Protein AF-A0A6F9AS51-F1 (afdb_monomer_lite)

Sequence (66 aa):
MDAELSSAQEEAHMPVYHPTPSQARLASQLTEEEQVRIAQRIGLIQHLPRGVYDGGRDGSEKKIRE

Structure (mmCIF, N/CA/C/O backbone):
data_AF-A0A6F9AS51-F1
#
_entry.id   AF-A0A6F9AS51-F1
#
loop_
_atom_site.group_PDB
_atom_site.id
_atom_site.type_symbol
_atom_site.label_atom_id
_atom_site.label_alt_id
_atom_site.label_comp_id
_atom_site.label_asym_id
_atom_site.label_entity_id
_atom_site.label_seq_id
_atom_site.pdbx_PDB_ins_code
_atom_site.Cartn_x
_atom_site.Cartn_y
_atom_site.Cartn_z
_atom_site.occupancy
_atom_site.B_iso_or_equiv
_atom_site.auth_seq_id
_atom_site.auth_comp_id
_atom_site.auth_asym_id
_atom_site.auth_atom_id
_atom_site.pdbx_PDB_model_num
ATOM 1 N N . MET A 1 1 ? -23.753 -27.310 23.630 1.00 49.22 1 MET A N 1
ATOM 2 C CA . MET A 1 1 ? -23.458 -25.891 23.927 1.00 49.22 1 MET A CA 1
ATOM 3 C C . MET A 1 1 ? -22.241 -25.559 23.080 1.00 49.22 1 MET A C 1
ATOM 5 O O . MET A 1 1 ? -21.136 -25.543 23.591 1.00 49.22 1 MET A O 1
ATOM 9 N N . ASP A 1 2 ? -22.438 -25.411 21.767 1.00 49.44 2 ASP A N 1
ATOM 10 C CA . ASP A 1 2 ? -21.361 -25.521 20.762 1.00 49.44 2 ASP A CA 1
ATOM 11 C C . ASP A 1 2 ? -21.384 -24.343 19.773 1.00 49.44 2 ASP A C 1
ATOM 13 O O . ASP A 1 2 ? -21.106 -24.500 18.591 1.00 49.44 2 ASP A O 1
ATOM 17 N N . ALA A 1 3 ? -21.778 -23.156 20.243 1.00 52.78 3 ALA A N 1
ATOM 18 C CA . ALA A 1 3 ? -21.915 -21.955 19.409 1.00 52.78 3 ALA A CA 1
ATOM 19 C C . ALA A 1 3 ? -20.860 -20.864 19.699 1.00 52.78 3 ALA A C 1
ATOM 21 O O . ALA A 1 3 ? -20.935 -19.781 19.135 1.00 52.78 3 ALA A O 1
ATOM 22 N N . GLU A 1 4 ? -19.866 -21.136 20.550 1.00 51.69 4 GLU A N 1
ATOM 23 C CA . GLU A 1 4 ? -18.902 -20.141 21.071 1.00 51.69 4 GLU A CA 1
ATOM 24 C C . GLU A 1 4 ? -17.497 -20.222 20.433 1.00 51.69 4 GLU A C 1
ATOM 26 O O . GLU A 1 4 ? -16.541 -19.670 20.962 1.00 51.69 4 GLU A O 1
ATOM 31 N N . LEU A 1 5 ? -17.336 -20.905 19.293 1.00 49.47 5 LEU A N 1
ATOM 32 C CA . LEU A 1 5 ? -16.042 -21.007 18.585 1.00 49.47 5 LEU A CA 1
ATOM 33 C C . LEU A 1 5 ? -16.041 -20.381 17.179 1.00 49.47 5 LEU A C 1
ATOM 35 O O . LEU A 1 5 ? -15.028 -20.434 16.486 1.00 49.47 5 LEU A O 1
ATOM 39 N N . SER A 1 6 ? -17.144 -19.756 16.750 1.00 50.25 6 SER A N 1
ATOM 40 C CA . SER A 1 6 ? -17.277 -19.242 15.376 1.00 50.25 6 SER A CA 1
ATOM 41 C C . SER A 1 6 ? -16.615 -17.880 15.133 1.00 50.25 6 SER A C 1
ATOM 43 O O . SER A 1 6 ? -16.370 -17.530 13.984 1.00 50.25 6 SER A O 1
ATOM 45 N N . SER A 1 7 ? -16.317 -17.096 16.170 1.00 53.69 7 SER A N 1
ATOM 46 C CA . SER A 1 7 ? -15.849 -15.709 16.015 1.00 53.69 7 SER A CA 1
ATOM 47 C C . SER A 1 7 ? -14.350 -15.582 15.711 1.00 53.69 7 SER A C 1
ATOM 49 O O . SER A 1 7 ? -13.942 -14.631 15.053 1.00 53.69 7 SER A O 1
ATOM 51 N N . ALA A 1 8 ? -13.524 -16.550 16.119 1.00 49.44 8 ALA A N 1
ATOM 52 C CA . ALA A 1 8 ? -12.068 -16.478 15.946 1.00 49.44 8 ALA A CA 1
ATOM 53 C C . ALA A 1 8 ? -11.583 -16.812 14.520 1.00 49.44 8 ALA A C 1
ATOM 55 O O . ALA A 1 8 ? -10.457 -16.477 14.159 1.00 49.44 8 ALA A O 1
ATOM 56 N N . GLN A 1 9 ? -12.400 -17.486 13.700 1.00 48.28 9 GLN A N 1
ATOM 57 C CA . GLN A 1 9 ? -12.010 -17.858 12.331 1.00 48.28 9 GLN A CA 1
ATOM 58 C C . GLN A 1 9 ? -12.362 -16.793 11.285 1.00 48.28 9 GLN A C 1
ATOM 60 O O . GLN A 1 9 ? -11.750 -16.763 10.220 1.00 48.28 9 GLN A O 1
ATOM 65 N N . GLU A 1 10 ? -13.304 -15.897 11.578 1.00 52.22 10 GLU A N 1
ATOM 66 C CA . GLU A 1 10 ? -13.710 -14.835 10.648 1.00 52.22 10 GLU A CA 1
ATOM 67 C C . GLU A 1 10 ? -12.680 -13.691 10.606 1.00 52.22 10 GLU A C 1
ATOM 69 O O . GLU A 1 10 ? -12.434 -13.092 9.558 1.00 52.22 10 GLU A O 1
ATOM 74 N N . GLU A 1 11 ? -11.974 -13.471 11.720 1.00 50.44 11 GLU A N 1
ATOM 75 C CA . GLU A 1 11 ? -10.868 -12.512 11.828 1.00 50.44 11 GLU A CA 1
ATOM 76 C C . GLU A 1 11 ? -9.650 -12.918 10.973 1.00 50.44 11 GLU A C 1
ATOM 78 O O . GLU A 1 11 ? -8.898 -12.063 10.509 1.00 50.44 11 GLU A O 1
ATOM 83 N N . ALA A 1 12 ? -9.497 -14.213 10.664 1.00 55.56 12 ALA A N 1
ATOM 84 C CA . ALA A 1 12 ? -8.425 -14.723 9.806 1.00 55.56 12 ALA A CA 1
ATOM 85 C C . ALA A 1 12 ? -8.639 -14.440 8.304 1.00 55.56 12 ALA A C 1
ATOM 87 O O . ALA A 1 12 ? -7.703 -14.586 7.515 1.00 55.56 12 ALA A O 1
ATOM 88 N N . HIS A 1 13 ? -9.847 -14.036 7.895 1.00 64.88 13 HIS A N 1
ATOM 89 C CA . HIS A 1 13 ? -10.182 -13.781 6.490 1.00 64.88 13 HIS A CA 1
ATOM 90 C C . HIS A 1 13 ? -10.198 -12.300 6.108 1.00 64.88 13 HIS A C 1
ATOM 92 O O . HIS A 1 13 ? -10.203 -11.989 4.913 1.00 64.88 13 HIS A O 1
ATOM 98 N N . MET A 1 14 ? -10.211 -11.377 7.075 1.00 78.56 14 MET A N 1
ATOM 99 C CA . MET A 1 14 ? -10.260 -9.959 6.738 1.00 78.56 14 MET A CA 1
ATOM 100 C C . MET A 1 14 ? -8.900 -9.466 6.229 1.00 78.56 14 MET A C 1
ATOM 102 O O . MET A 1 14 ? -7.888 -9.629 6.914 1.00 78.56 14 MET A O 1
ATOM 106 N N . PRO A 1 15 ? -8.853 -8.817 5.050 1.00 85.81 15 PRO A N 1
ATOM 107 C CA . PRO A 1 15 ? -7.620 -8.237 4.547 1.00 85.81 15 PRO A CA 1
ATOM 108 C C . PRO A 1 15 ? 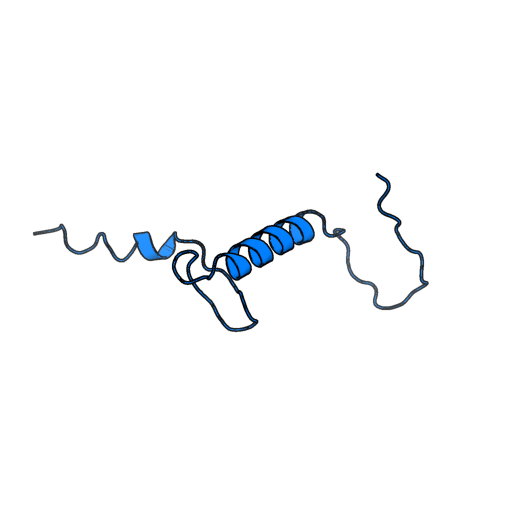-7.092 -7.177 5.515 1.00 85.81 15 PRO A C 1
ATOM 110 O O . PRO A 1 15 ? -7.769 -6.191 5.821 1.00 85.81 15 PRO A O 1
ATOM 113 N N . VAL A 1 16 ? -5.857 -7.372 5.965 1.00 90.88 16 VAL A N 1
ATOM 114 C CA . VAL A 1 16 ? -5.105 -6.369 6.712 1.00 90.88 16 VAL A CA 1
ATOM 115 C C . VAL A 1 16 ? -4.303 -5.527 5.723 1.00 90.88 16 VAL A C 1
ATOM 117 O O . VAL A 1 16 ? -3.666 -6.048 4.808 1.00 90.88 16 VAL A O 1
ATOM 120 N N . TYR A 1 17 ? -4.330 -4.211 5.906 1.00 93.75 17 TYR A N 1
ATOM 121 C CA . TYR A 1 17 ? -3.639 -3.244 5.064 1.00 93.75 17 TYR A CA 1
ATOM 122 C C . TYR A 1 17 ? -2.500 -2.55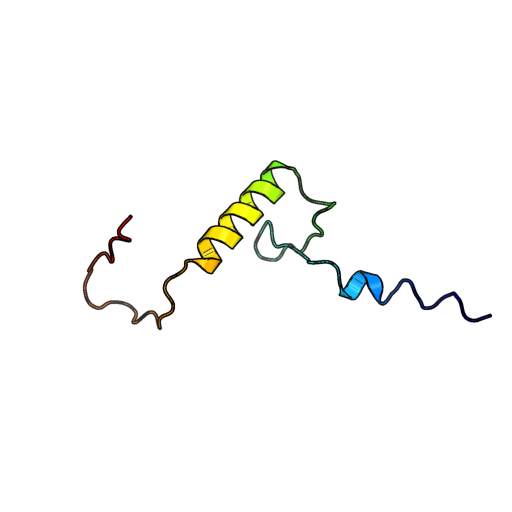8 5.814 1.00 93.75 17 TYR A C 1
ATOM 124 O O . TYR A 1 17 ? -2.515 -2.435 7.039 1.00 93.75 17 TYR A O 1
ATOM 132 N N . HIS A 1 18 ? -1.523 -2.063 5.052 1.00 93.12 18 HIS A N 1
ATOM 133 C CA . HIS A 1 18 ? -0.308 -1.442 5.578 1.00 93.12 18 HIS A CA 1
ATOM 134 C C . HIS A 1 18 ? -0.206 0.044 5.191 1.00 93.12 18 HIS A C 1
ATOM 136 O O . HIS A 1 18 ? 0.466 0.383 4.206 1.00 93.12 18 HIS A O 1
ATOM 142 N N . PRO A 1 19 ? -0.887 0.945 5.932 1.00 89.44 19 PRO A N 1
ATOM 143 C CA . PRO A 1 19 ? -0.832 2.386 5.683 1.00 89.44 19 PRO A CA 1
ATOM 144 C C . PRO A 1 19 ? 0.575 2.959 5.904 1.00 89.44 19 PRO A C 1
ATOM 146 O O . PRO A 1 19 ? 1.004 3.827 5.146 1.00 89.44 19 PRO A O 1
ATOM 149 N N . THR A 1 20 ? 1.319 2.427 6.877 1.00 88.94 20 THR A N 1
ATOM 150 C CA . THR A 1 20 ? 2.750 2.687 7.080 1.00 88.94 20 THR A CA 1
ATOM 151 C C . THR A 1 20 ? 3.510 1.363 7.193 1.00 88.94 20 THR A C 1
ATOM 153 O O . THR A 1 20 ? 2.908 0.338 7.537 1.00 88.94 20 THR A O 1
ATOM 156 N N . PRO A 1 21 ? 4.823 1.338 6.888 1.00 86.06 21 PRO A N 1
ATOM 157 C CA . PRO A 1 21 ? 5.648 0.174 7.187 1.00 86.06 21 PRO A CA 1
ATOM 158 C C . PRO A 1 21 ? 5.506 -0.170 8.672 1.00 86.06 21 PRO A C 1
ATOM 160 O O . PRO A 1 21 ? 5.531 0.722 9.515 1.00 86.06 21 PRO A O 1
ATOM 163 N N . SER A 1 22 ? 5.328 -1.451 8.981 1.00 87.69 22 SER A N 1
ATOM 164 C CA . SER A 1 22 ? 5.134 -1.968 10.346 1.00 87.69 22 SER A CA 1
ATOM 165 C C . SER A 1 22 ? 3.774 -1.701 11.001 1.00 87.69 22 SER A C 1
ATOM 167 O O . SER A 1 22 ? 3.532 -2.232 12.081 1.00 87.69 22 SER A O 1
ATOM 169 N N . GLN A 1 23 ? 2.860 -0.957 10.374 1.00 89.88 23 GLN A N 1
ATOM 170 C CA . GLN A 1 23 ? 1.496 -0.810 10.883 1.00 89.88 23 GLN A CA 1
ATOM 171 C C . GLN A 1 23 ? 0.541 -1.649 10.042 1.00 89.88 23 GLN A C 1
ATOM 173 O O . GLN A 1 23 ? 0.460 -1.477 8.829 1.00 89.88 23 GLN A O 1
ATOM 178 N N . ALA A 1 24 ? -0.178 -2.561 10.686 1.00 91.19 24 ALA A N 1
ATOM 179 C CA . ALA A 1 24 ? -1.180 -3.412 10.060 1.00 91.19 24 ALA A CA 1
ATOM 180 C C . ALA A 1 24 ? -2.558 -3.003 10.609 1.00 91.19 24 ALA A C 1
ATOM 182 O O . ALA A 1 24 ? -2.740 -2.969 11.826 1.00 91.19 24 ALA A O 1
ATOM 183 N N . ARG A 1 25 ? -3.492 -2.610 9.739 1.00 92.31 25 ARG A N 1
ATOM 184 C CA . ARG A 1 25 ? -4.842 -2.148 10.113 1.00 92.31 25 ARG A CA 1
ATOM 185 C C . ARG A 1 25 ? -5.904 -2.732 9.191 1.00 92.31 25 ARG A C 1
ATOM 187 O O . ARG A 1 25 ? -5.657 -2.912 8.000 1.00 92.31 25 ARG A O 1
ATOM 194 N N . LEU A 1 26 ? -7.095 -2.989 9.726 1.00 93.12 26 LEU A N 1
ATOM 195 C CA . LEU A 1 26 ? -8.263 -3.356 8.920 1.00 93.12 26 LEU A CA 1
ATOM 196 C C . LEU A 1 26 ? -8.776 -2.146 8.133 1.00 93.12 26 LEU A C 1
ATOM 198 O O . LEU A 1 26 ? -8.577 -1.005 8.549 1.00 93.12 26 LEU A O 1
ATOM 202 N N . ALA A 1 27 ? -9.498 -2.385 7.033 1.00 89.94 27 ALA A N 1
ATOM 203 C CA . ALA A 1 27 ? -10.080 -1.308 6.224 1.00 89.94 27 ALA A CA 1
ATOM 204 C C . ALA A 1 27 ? -10.968 -0.351 7.035 1.00 89.94 27 ALA A C 1
ATOM 206 O O . ALA A 1 27 ? -10.929 0.856 6.811 1.00 89.94 27 ALA A O 1
ATOM 207 N N . SER A 1 28 ? -11.724 -0.877 8.003 1.00 89.88 28 SER A N 1
ATOM 208 C CA . SER A 1 28 ? -12.611 -0.103 8.882 1.00 89.88 28 SER A CA 1
ATOM 209 C C . SER A 1 28 ? -11.880 0.885 9.797 1.00 89.88 28 SER A C 1
ATOM 211 O O . SER A 1 28 ? -12.506 1.791 10.336 1.00 89.88 28 SER A O 1
ATOM 213 N N . GLN A 1 29 ? -10.568 0.720 9.982 1.00 93.19 29 GLN A N 1
ATOM 214 C CA . GLN A 1 29 ? -9.729 1.539 10.865 1.00 93.19 29 GLN A CA 1
ATOM 215 C C . GLN A 1 29 ? -8.868 2.551 10.091 1.00 93.19 29 GLN A C 1
ATOM 217 O O . GLN A 1 29 ? -7.943 3.149 10.652 1.00 93.19 29 GLN A O 1
ATOM 222 N N . LEU A 1 30 ? -9.111 2.691 8.790 1.00 93.19 30 LEU A N 1
ATOM 223 C CA . LEU A 1 30 ? -8.408 3.613 7.908 1.00 93.19 30 LEU A CA 1
ATOM 224 C C . LEU A 1 30 ? -9.281 4.833 7.633 1.00 93.19 30 LEU A C 1
ATOM 226 O O . LEU A 1 30 ? -10.498 4.704 7.495 1.00 93.19 30 LEU A O 1
ATOM 230 N N . THR A 1 31 ? -8.660 6.004 7.500 1.00 95.50 31 THR A N 1
ATOM 231 C CA . THR A 1 31 ? -9.366 7.170 6.949 1.00 95.50 31 THR A CA 1
ATOM 232 C C . THR A 1 31 ? -9.648 6.966 5.460 1.00 95.50 31 THR A C 1
ATOM 234 O O . THR A 1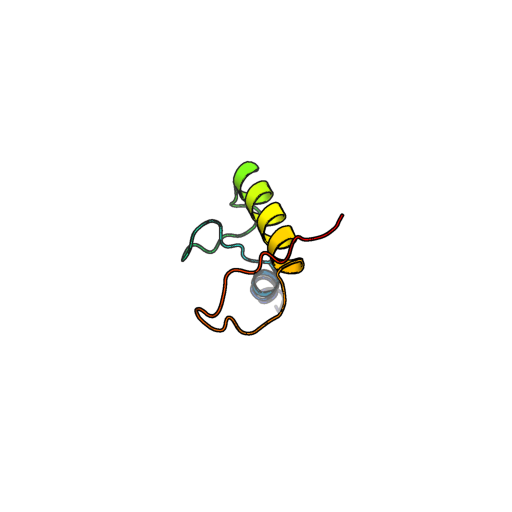 31 ? -9.008 6.139 4.801 1.00 95.50 31 THR A O 1
ATOM 237 N N . GLU A 1 32 ? -10.579 7.737 4.901 1.00 94.94 32 GLU A N 1
ATOM 238 C CA . GLU A 1 32 ? -10.890 7.688 3.468 1.00 94.94 32 GLU A CA 1
ATOM 239 C C . GLU A 1 32 ? -9.632 7.925 2.617 1.00 94.94 32 GLU A C 1
ATOM 241 O O . GLU A 1 32 ? -9.338 7.175 1.685 1.00 94.94 32 GLU A O 1
ATOM 246 N N . GLU A 1 33 ? -8.805 8.896 2.999 1.00 95.88 33 GLU A N 1
ATOM 247 C CA . GLU A 1 33 ? -7.568 9.207 2.287 1.00 95.88 33 GLU A CA 1
ATOM 248 C C . GLU A 1 33 ? -6.557 8.056 2.364 1.00 95.88 33 GLU A C 1
ATOM 250 O O . GLU A 1 33 ? -5.805 7.821 1.415 1.00 95.88 33 GLU A O 1
ATOM 255 N N . GLU A 1 34 ? -6.507 7.333 3.486 1.00 95.00 34 GLU A N 1
ATOM 256 C CA . GLU A 1 34 ? -5.667 6.141 3.627 1.00 95.00 34 GLU A CA 1
ATOM 257 C C . GLU A 1 34 ? -6.137 5.010 2.710 1.00 95.00 34 GLU A C 1
ATOM 259 O O . GLU A 1 34 ? -5.308 4.407 2.020 1.00 95.00 34 GLU A O 1
ATOM 264 N N . GLN A 1 35 ? -7.446 4.761 2.650 1.00 94.12 35 GLN A N 1
ATOM 265 C CA . GLN A 1 35 ? -8.029 3.767 1.747 1.00 94.12 35 GLN A CA 1
ATOM 266 C C . GLN A 1 35 ? -7.745 4.112 0.278 1.00 94.12 35 GLN A C 1
ATOM 268 O O . GLN A 1 35 ? -7.283 3.248 -0.472 1.00 94.12 35 GLN A O 1
ATOM 273 N N . VAL A 1 36 ? -7.919 5.379 -0.119 1.00 95.31 36 VAL A N 1
ATOM 274 C CA . VAL A 1 36 ? -7.618 5.862 -1.479 1.00 95.31 36 VAL A CA 1
ATOM 275 C C . VAL A 1 36 ? -6.146 5.637 -1.831 1.00 95.31 36 VAL A C 1
ATOM 277 O O . VAL A 1 36 ? -5.837 5.096 -2.896 1.00 95.31 36 VAL A O 1
ATOM 280 N N . ARG A 1 37 ? -5.217 5.979 -0.928 1.00 95.25 37 ARG A N 1
ATOM 281 C CA . ARG A 1 37 ? -3.778 5.745 -1.151 1.00 95.25 37 ARG A CA 1
ATOM 282 C C . ARG A 1 37 ? -3.444 4.261 -1.289 1.00 95.25 37 ARG A C 1
ATOM 284 O O . ARG A 1 37 ? -2.618 3.897 -2.125 1.00 95.25 37 ARG A O 1
ATOM 291 N N . ILE A 1 38 ? -4.061 3.399 -0.484 1.00 94.56 38 ILE A N 1
ATOM 292 C CA . ILE A 1 38 ? -3.860 1.947 -0.566 1.00 94.56 38 ILE A CA 1
ATOM 293 C C . ILE A 1 38 ? -4.376 1.400 -1.901 1.00 94.56 38 ILE A C 1
ATOM 295 O O . ILE A 1 38 ? -3.638 0.676 -2.571 1.00 94.56 38 ILE A O 1
ATOM 299 N N . ALA A 1 39 ? -5.579 1.790 -2.330 1.00 93.75 39 ALA A N 1
ATOM 300 C CA . ALA A 1 39 ? -6.145 1.376 -3.614 1.00 93.75 39 ALA A CA 1
ATOM 301 C C . ALA A 1 39 ? -5.245 1.781 -4.793 1.00 93.75 39 ALA A C 1
ATOM 303 O O . ALA A 1 39 ? -4.928 0.954 -5.651 1.00 93.75 39 ALA A O 1
ATOM 304 N N . GLN A 1 40 ? -4.748 3.022 -4.791 1.00 95.38 40 GLN A N 1
ATOM 305 C CA . GLN A 1 40 ? -3.799 3.504 -5.799 1.00 95.38 40 GLN A CA 1
ATOM 306 C C . GLN A 1 40 ? -2.510 2.673 -5.814 1.00 95.38 40 GLN A C 1
ATOM 308 O O . GLN A 1 40 ? -2.072 2.229 -6.875 1.00 95.38 40 GLN A O 1
ATOM 313 N N . ARG A 1 41 ? -1.916 2.402 -4.643 1.00 94.69 41 ARG A N 1
ATOM 314 C CA . ARG A 1 41 ? -0.699 1.579 -4.536 1.00 94.69 41 ARG A CA 1
ATOM 315 C C . ARG A 1 41 ? -0.919 0.159 -5.042 1.00 94.69 41 ARG A C 1
ATOM 317 O O . ARG A 1 41 ? -0.063 -0.350 -5.755 1.00 94.69 41 ARG A O 1
ATOM 324 N N . ILE A 1 42 ? -2.044 -0.471 -4.708 1.00 93.62 42 ILE A N 1
ATOM 325 C CA . ILE A 1 42 ? -2.393 -1.810 -5.205 1.00 93.62 42 ILE A CA 1
ATOM 326 C C . ILE A 1 42 ? -2.512 -1.799 -6.733 1.00 93.62 42 ILE A C 1
ATOM 328 O O . ILE A 1 42 ? -2.003 -2.706 -7.393 1.00 93.62 42 ILE A O 1
ATOM 332 N N . GLY A 1 43 ? -3.130 -0.762 -7.306 1.00 93.62 43 GLY A N 1
ATOM 333 C CA . GLY A 1 43 ? -3.172 -0.555 -8.754 1.00 93.62 43 GLY A CA 1
ATOM 334 C C . GLY A 1 43 ? -1.773 -0.468 -9.367 1.00 93.62 43 GLY A C 1
ATOM 335 O O . GLY A 1 43 ? -1.478 -1.187 -10.318 1.00 93.62 43 GLY A O 1
ATOM 336 N N . LEU A 1 44 ? -0.880 0.334 -8.782 1.00 94.31 44 LEU A N 1
ATOM 337 C CA . LEU 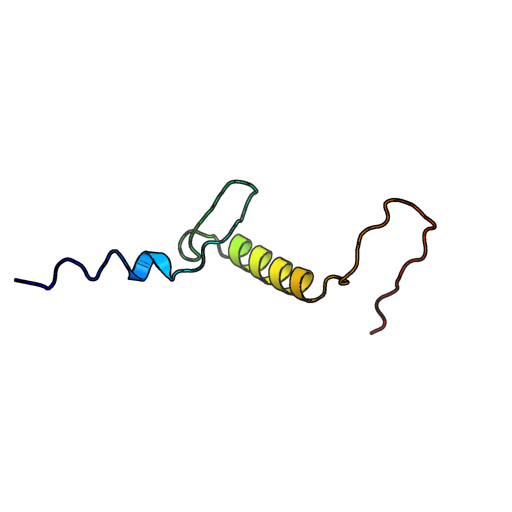A 1 44 ? 0.509 0.456 -9.239 1.00 94.31 44 LEU A CA 1
ATOM 338 C C . LEU A 1 44 ? 1.274 -0.870 -9.128 1.00 94.31 44 LEU A C 1
ATOM 340 O O . LEU A 1 44 ? 1.946 -1.260 -10.077 1.00 94.31 44 LEU A O 1
ATOM 344 N N . ILE A 1 45 ? 1.132 -1.586 -8.005 1.00 91.81 45 ILE A N 1
ATOM 345 C CA . ILE A 1 45 ? 1.802 -2.870 -7.745 1.00 91.81 45 ILE A CA 1
ATOM 346 C C . ILE A 1 45 ? 1.427 -3.918 -8.797 1.00 91.81 45 ILE A C 1
ATOM 348 O O . ILE A 1 45 ? 2.301 -4.630 -9.289 1.00 91.81 45 ILE A O 1
ATOM 352 N N . GLN A 1 46 ? 0.150 -3.993 -9.181 1.00 90.56 46 GLN A N 1
ATOM 353 C CA . GLN A 1 46 ? -0.322 -4.935 -10.205 1.00 90.56 46 GLN A CA 1
ATOM 354 C C . GLN A 1 46 ? 0.312 -4.703 -11.581 1.00 90.56 46 GLN A C 1
ATOM 356 O O . GLN A 1 46 ? 0.464 -5.651 -12.351 1.00 90.56 46 GLN A O 1
ATOM 361 N N . HIS A 1 47 ? 0.708 -3.462 -11.861 1.00 89.94 47 HIS A N 1
ATOM 362 C CA . HIS A 1 47 ? 1.318 -3.049 -13.121 1.00 89.94 47 HIS A CA 1
ATOM 363 C C . HIS A 1 47 ? 2.839 -2.885 -13.019 1.00 89.94 47 HIS A C 1
ATOM 365 O O . HIS A 1 47 ? 3.465 -2.393 -13.960 1.00 89.94 47 HIS A O 1
ATOM 371 N N . LEU A 1 48 ? 3.461 -3.296 -11.907 1.00 86.69 48 LEU A N 1
ATOM 372 C CA . LEU A 1 48 ? 4.915 -3.265 -11.807 1.00 86.69 48 LEU A CA 1
ATOM 373 C C . LEU A 1 48 ? 5.538 -4.211 -12.843 1.00 86.69 48 LEU A C 1
ATOM 375 O O . LEU A 1 48 ? 5.060 -5.338 -13.031 1.00 86.69 48 LEU A O 1
ATOM 379 N N . PRO A 1 49 ? 6.633 -3.792 -13.503 1.00 87.38 49 PRO A N 1
ATOM 380 C CA . PRO A 1 49 ? 7.369 -4.669 -14.394 1.00 87.38 49 PRO A CA 1
ATOM 381 C C . PRO A 1 49 ? 7.886 -5.869 -13.599 1.00 87.38 49 PRO A C 1
ATOM 383 O O . PRO A 1 49 ? 8.559 -5.726 -12.580 1.00 87.38 49 PRO A O 1
ATOM 386 N N . ARG A 1 50 ? 7.572 -7.074 -14.071 1.00 84.44 50 ARG A N 1
ATOM 387 C CA . ARG A 1 50 ? 8.096 -8.311 -13.491 1.00 84.44 50 ARG A CA 1
ATOM 388 C C . ARG A 1 50 ? 9.505 -8.528 -14.041 1.00 84.44 50 ARG A C 1
ATOM 390 O O . ARG A 1 50 ? 9.671 -8.714 -15.243 1.00 84.44 50 ARG A O 1
ATOM 397 N N . GLY A 1 51 ? 10.516 -8.479 -13.183 1.00 79.31 51 GLY A N 1
ATOM 398 C CA . GLY A 1 51 ? 11.913 -8.676 -13.568 1.00 79.31 51 GLY A CA 1
ATOM 399 C C . GLY A 1 51 ? 12.842 -8.614 -12.360 1.00 79.31 51 GLY A C 1
ATOM 400 O O . GLY A 1 51 ? 12.495 -8.028 -11.337 1.00 79.31 51 GLY A O 1
ATOM 401 N N . VAL A 1 52 ? 14.013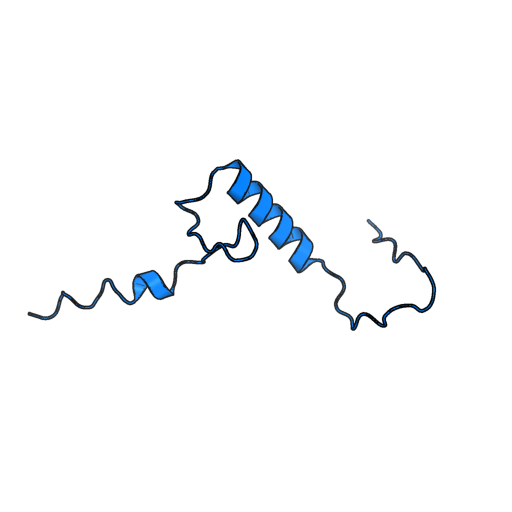 -9.240 -12.471 1.00 72.94 52 VAL A N 1
ATOM 402 C CA . VAL A 1 52 ? 15.076 -9.106 -11.469 1.00 72.94 52 VAL A CA 1
ATOM 403 C C . VAL A 1 52 ? 15.731 -7.746 -11.678 1.00 72.94 52 VAL A C 1
ATOM 405 O O . VAL A 1 52 ? 16.187 -7.449 -12.780 1.00 72.94 52 VAL A O 1
ATOM 408 N N . TYR A 1 53 ? 15.749 -6.912 -10.640 1.00 73.31 53 TYR A N 1
ATOM 409 C CA . TYR A 1 53 ? 16.493 -5.657 -10.658 1.00 73.31 53 TYR A CA 1
ATOM 410 C C . TYR A 1 53 ? 17.993 -5.975 -10.688 1.00 73.31 53 TYR A C 1
ATOM 412 O O . TYR A 1 53 ? 18.527 -6.501 -9.713 1.00 73.31 53 TYR A O 1
ATOM 420 N N . ASP A 1 54 ? 18.663 -5.676 -11.801 1.00 67.69 54 ASP A N 1
ATOM 421 C CA . ASP A 1 54 ? 20.083 -5.978 -12.017 1.00 67.69 54 ASP A CA 1
ATOM 422 C C . ASP A 1 54 ? 21.021 -4.840 -11.587 1.00 67.69 54 ASP A C 1
ATOM 424 O O . ASP A 1 54 ? 22.132 -4.737 -12.081 1.00 67.69 54 ASP A O 1
ATOM 428 N N . GLY A 1 55 ? 20.607 -3.980 -10.652 1.00 70.62 55 GLY A N 1
ATOM 429 C CA . GLY A 1 55 ? 21.533 -3.145 -9.883 1.00 70.62 55 GLY A CA 1
ATOM 430 C C . GLY A 1 55 ? 22.574 -2.335 -10.668 1.00 70.62 55 GLY A C 1
ATOM 431 O O . GLY A 1 55 ? 23.671 -2.144 -10.150 1.00 70.62 55 GLY A O 1
ATOM 432 N N . GLY A 1 56 ? 22.246 -1.824 -11.860 1.00 64.00 56 GLY A N 1
ATOM 433 C CA . GLY A 1 56 ? 23.040 -0.778 -12.512 1.00 64.00 56 GLY A CA 1
ATOM 434 C C . GLY A 1 56 ? 23.824 -1.198 -13.751 1.00 64.00 56 GLY A C 1
ATOM 435 O O . GLY A 1 56 ? 25.041 -1.012 -13.801 1.00 64.00 56 GLY A O 1
ATOM 436 N N . ARG A 1 57 ? 23.123 -1.626 -14.803 1.00 55.75 57 ARG A N 1
ATOM 437 C CA . ARG A 1 57 ? 23.579 -1.373 -16.173 1.00 55.75 57 ARG A CA 1
ATOM 438 C C . ARG A 1 57 ? 22.525 -0.589 -16.952 1.00 55.75 57 ARG A C 1
ATOM 440 O O . ARG A 1 57 ? 21.493 -1.105 -17.350 1.00 55.75 57 ARG A O 1
ATOM 447 N N . ASP A 1 58 ? 22.864 0.682 -17.148 1.00 55.69 58 ASP A N 1
ATOM 448 C CA . ASP A 1 58 ? 22.486 1.501 -18.298 1.00 55.69 58 ASP A CA 1
ATOM 449 C C . ASP A 1 58 ? 21.024 1.978 -18.309 1.00 55.69 58 ASP A C 1
ATOM 451 O O . ASP A 1 58 ? 20.082 1.247 -18.611 1.00 55.69 58 ASP A O 1
ATOM 455 N N . GLY A 1 59 ? 20.849 3.269 -18.007 1.00 55.66 59 GLY A N 1
ATOM 456 C CA . GLY A 1 59 ? 19.572 3.980 -17.994 1.00 55.66 59 GLY A CA 1
ATOM 457 C C . GLY A 1 59 ? 18.838 3.948 -19.333 1.00 55.66 59 GLY A C 1
ATOM 458 O O . GLY A 1 59 ? 18.926 4.878 -20.128 1.00 55.66 59 GLY A O 1
ATOM 459 N N . SER A 1 60 ? 18.056 2.896 -19.551 1.00 52.47 60 SER A N 1
ATOM 460 C CA . SER A 1 60 ? 17.054 2.829 -20.606 1.00 52.47 60 SER A CA 1
ATOM 461 C C . SER A 1 60 ? 15.668 2.812 -19.969 1.00 52.47 60 SER A C 1
ATOM 463 O O . SER A 1 60 ? 15.140 1.784 -19.544 1.00 52.47 60 SER A O 1
ATOM 465 N N . GLU A 1 61 ? 15.098 4.014 -19.875 1.00 55.62 61 GLU A N 1
ATOM 466 C CA . GLU A 1 61 ? 13.685 4.266 -19.618 1.00 55.62 61 GLU A CA 1
ATOM 467 C C . GLU A 1 61 ? 12.824 3.296 -20.434 1.00 55.62 61 GLU A C 1
ATOM 469 O O . GLU A 1 61 ? 12.645 3.455 -21.645 1.00 55.62 61 GLU A O 1
ATOM 474 N N . LYS A 1 62 ? 12.223 2.301 -19.780 1.00 53.81 62 LYS A N 1
ATOM 475 C CA . LYS A 1 62 ? 11.073 1.619 -20.370 1.00 53.81 62 LYS A CA 1
ATOM 476 C C . LYS A 1 62 ? 9.881 2.556 -20.225 1.00 53.81 62 LYS A C 1
ATOM 478 O O . LYS A 1 62 ? 9.114 2.458 -19.272 1.00 53.81 62 LYS A O 1
ATOM 483 N N . LYS A 1 63 ? 9.763 3.488 -21.178 1.00 49.94 63 LYS A N 1
ATOM 484 C CA . LYS A 1 63 ? 8.523 4.211 -21.467 1.00 49.94 63 LYS A CA 1
ATOM 485 C C . LYS A 1 63 ? 7.398 3.187 -21.586 1.00 49.94 63 LYS A C 1
ATOM 487 O O . LYS A 1 63 ? 7.356 2.398 -22.528 1.00 49.94 63 LYS A O 1
ATOM 492 N N . ILE A 1 64 ? 6.508 3.206 -20.608 1.00 52.34 64 ILE A N 1
ATOM 493 C CA . ILE A 1 64 ? 5.193 2.576 -20.673 1.00 52.34 64 ILE A CA 1
ATOM 494 C C . ILE A 1 64 ? 4.432 3.316 -21.778 1.00 52.34 64 ILE A C 1
ATOM 496 O O . ILE A 1 64 ? 4.203 4.520 -21.676 1.00 52.34 64 ILE A O 1
ATOM 500 N N . ARG A 1 65 ? 4.172 2.621 -22.888 1.00 47.47 65 ARG A N 1
ATOM 501 C CA . ARG A 1 65 ? 3.393 3.125 -24.022 1.00 47.47 65 ARG A CA 1
ATOM 502 C C . ARG A 1 65 ? 1.908 2.988 -23.676 1.00 47.47 65 ARG A C 1
ATOM 504 O O . ARG A 1 65 ? 1.512 1.920 -23.215 1.00 47.47 65 ARG A O 1
ATOM 511 N N . GLU A 1 66 ? 1.183 4.089 -23.871 1.00 44.25 66 GLU A N 1
ATOM 512 C CA . GLU A 1 66 ? -0.279 4.248 -23.784 1.00 44.25 66 GLU A CA 1
ATOM 513 C C . GLU A 1 66 ? -1.048 3.192 -24.588 1.00 44.25 66 GLU A C 1
ATOM 515 O O . GLU A 1 66 ? -0.579 2.845 -25.704 1.00 44.25 66 GLU A O 1
#

Foldseek 3Di:
DPPPPPPPVVVVPFDWDPLDVPDTHGPVPDDPVSVVV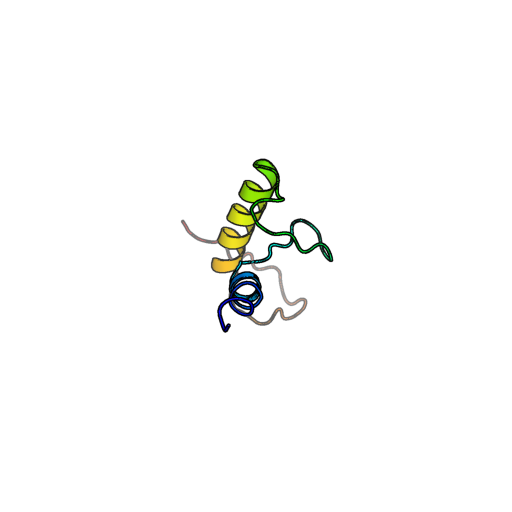RVVVVVVVVVDDDDDDPPDDDDDDPPPDD

pLDDT: mean 75.94, std 18.68, range [44.25, 95.88]

Radius of gyration: 19.27 Å; chains: 1; bounding box: 47×35×48 Å

Secondary structure (DSSP, 8-state):
---SSSHHHHTTTSPEE-SSTT--EEGGGS-HHHHHHHHHHHHHHHTS--S---S-S---------